Protein AF-A0A2H9LYZ3-F1 (afdb_monomer)

Nearest PDB structures (foldseek):
  5x80-assembly2_D  TM=3.658E-01  e=6.080E-01  Mycobacterium tuberculosis H37Rv

Structure (mmCIF, N/CA/C/O backbone):
data_AF-A0A2H9LYZ3-F1
#
_entry.id   AF-A0A2H9LYZ3-F1
#
loop_
_atom_site.group_PDB
_atom_site.id
_atom_site.type_symbol
_atom_site.label_atom_id
_atom_site.label_alt_id
_atom_site.label_comp_id
_atom_site.label_asym_id
_atom_site.label_entity_id
_atom_site.label_seq_id
_atom_site.pdbx_PDB_ins_code
_atom_site.Cartn_x
_atom_site.Cartn_y
_atom_site.Cartn_z
_atom_site.occupancy
_atom_site.B_iso_or_equiv
_atom_site.auth_seq_id
_atom_site.auth_comp_id
_atom_site.auth_asym_id
_atom_site.auth_atom_id
_atom_site.pdbx_PDB_model_num
ATOM 1 N N . MET A 1 1 ? -12.343 -4.804 11.713 1.00 85.94 1 MET A N 1
ATOM 2 C CA . MET A 1 1 ? -11.531 -4.524 10.507 1.00 85.94 1 MET A CA 1
ATOM 3 C C . MET A 1 1 ? -10.401 -5.543 10.423 1.00 85.94 1 MET A C 1
ATOM 5 O O . MET A 1 1 ? -9.922 -5.962 11.469 1.00 85.94 1 MET A O 1
ATOM 9 N N . LEU A 1 2 ? -10.017 -5.994 9.226 1.00 92.12 2 LEU A N 1
ATOM 10 C CA . LEU A 1 2 ? -8.943 -6.987 9.054 1.00 92.12 2 LEU A CA 1
ATOM 11 C C . LEU A 1 2 ? -7.556 -6.339 9.199 1.00 92.12 2 LEU A C 1
ATOM 13 O O . LEU A 1 2 ? -7.389 -5.173 8.847 1.00 92.12 2 LEU A O 1
ATOM 17 N N . ASN A 1 3 ? -6.537 -7.100 9.616 1.00 91.75 3 ASN A N 1
ATOM 18 C CA . ASN A 1 3 ? -5.174 -6.561 9.760 1.00 91.75 3 ASN A CA 1
ATOM 19 C C . ASN A 1 3 ? -4.623 -5.973 8.452 1.00 91.75 3 ASN A C 1
ATOM 21 O O . ASN A 1 3 ? -4.078 -4.877 8.473 1.00 91.75 3 ASN A O 1
ATOM 25 N N . ARG A 1 4 ? -4.856 -6.602 7.290 1.00 93.50 4 ARG A N 1
ATOM 26 C CA . ARG A 1 4 ? -4.434 -6.038 5.988 1.00 93.50 4 ARG A CA 1
ATOM 27 C C . ARG A 1 4 ? -5.070 -4.681 5.655 1.00 93.50 4 ARG A C 1
ATOM 29 O O . ARG A 1 4 ? -4.442 -3.862 4.989 1.00 93.50 4 ARG A O 1
ATOM 36 N N . GLN A 1 5 ? -6.295 -4.441 6.129 1.00 95.31 5 GLN A N 1
ATOM 37 C CA . GLN A 1 5 ? -6.999 -3.169 5.944 1.00 95.31 5 GLN A CA 1
ATOM 38 C C . GLN A 1 5 ? -6.392 -2.104 6.858 1.00 95.31 5 GLN A C 1
ATOM 40 O O . GLN A 1 5 ? -6.112 -1.005 6.401 1.00 95.31 5 GLN A O 1
ATOM 45 N N . ARG A 1 6 ? -6.077 -2.452 8.112 1.00 95.75 6 ARG A N 1
ATOM 46 C CA . ARG A 1 6 ? -5.349 -1.557 9.027 1.00 95.75 6 ARG A CA 1
ATOM 47 C C . ARG A 1 6 ? -3.954 -1.213 8.512 1.00 95.75 6 ARG A C 1
ATOM 49 O O . ARG A 1 6 ? -3.563 -0.057 8.580 1.00 95.75 6 ARG A O 1
ATOM 56 N N . ILE A 1 7 ? -3.241 -2.187 7.941 1.00 95.44 7 ILE A N 1
ATOM 57 C CA . ILE A 1 7 ? -1.943 -1.965 7.284 1.00 95.44 7 ILE A CA 1
ATOM 58 C C . ILE A 1 7 ? -2.091 -0.988 6.114 1.00 95.44 7 ILE A C 1
ATOM 60 O O . ILE A 1 7 ? -1.297 -0.064 6.005 1.00 95.44 7 ILE A O 1
ATOM 64 N N . LEU A 1 8 ? -3.118 -1.150 5.270 1.00 95.38 8 LEU A N 1
ATOM 65 C CA . LEU A 1 8 ? -3.411 -0.213 4.180 1.00 95.38 8 LEU A CA 1
ATOM 66 C C . LEU A 1 8 ? -3.676 1.207 4.700 1.00 95.38 8 LEU A C 1
ATOM 68 O O . LEU A 1 8 ? -3.090 2.154 4.185 1.00 95.38 8 LEU A O 1
ATOM 72 N N . LEU A 1 9 ? -4.531 1.353 5.716 1.00 95.94 9 LEU A N 1
ATOM 73 C CA . LEU A 1 9 ? -4.851 2.656 6.304 1.00 95.94 9 LEU A CA 1
ATOM 74 C C . LEU A 1 9 ? -3.615 3.316 6.922 1.00 95.94 9 LEU A C 1
ATOM 76 O O . LEU A 1 9 ? -3.356 4.484 6.653 1.00 95.94 9 LEU A O 1
ATOM 80 N N . TYR A 1 10 ? -2.828 2.562 7.693 1.00 95.62 10 TYR A N 1
ATOM 81 C CA . TYR A 1 10 ? -1.596 3.059 8.302 1.00 95.62 10 TYR A CA 1
ATOM 82 C C . TYR A 1 10 ? -0.555 3.441 7.244 1.00 95.62 10 TYR A C 1
ATOM 84 O O . TYR A 1 10 ? 0.066 4.493 7.330 1.00 95.62 10 TYR A O 1
ATOM 92 N N . LEU A 1 11 ? -0.413 2.642 6.187 1.00 94.38 11 LEU A N 1
ATOM 93 C CA . LEU A 1 11 ? 0.474 2.965 5.076 1.00 94.38 11 LEU A CA 1
ATOM 94 C C . LEU A 1 11 ? 0.060 4.268 4.373 1.00 94.38 11 LEU A C 1
ATOM 96 O O . LEU A 1 11 ? 0.909 5.113 4.106 1.00 94.38 11 LEU A O 1
ATOM 100 N N . ILE A 1 12 ? -1.234 4.457 4.095 1.00 93.44 12 ILE A N 1
ATOM 101 C CA . ILE A 1 12 ? -1.747 5.716 3.529 1.00 93.44 12 ILE A CA 1
ATOM 102 C C . ILE A 1 12 ? -1.497 6.875 4.501 1.00 93.44 12 ILE A C 1
ATOM 104 O O . ILE A 1 12 ? -1.091 7.948 4.061 1.00 93.44 12 ILE A O 1
ATOM 108 N N . GLN A 1 13 ? -1.658 6.650 5.809 1.00 93.06 13 GLN A N 1
ATOM 109 C CA . GLN A 1 13 ? -1.378 7.648 6.840 1.00 93.06 13 GLN A CA 1
ATOM 110 C C . GLN A 1 13 ? 0.062 8.162 6.787 1.00 93.06 13 GLN A C 1
ATOM 112 O O . GLN A 1 13 ? 0.294 9.361 6.877 1.00 93.06 13 GLN A O 1
ATOM 117 N N . GLU A 1 14 ? 1.032 7.265 6.646 1.00 90.69 14 GLU A N 1
ATOM 118 C CA . GLU A 1 14 ? 2.449 7.632 6.611 1.00 90.69 14 GLU A CA 1
ATOM 119 C C . GLU A 1 14 ? 2.838 8.280 5.274 1.00 90.69 14 GLU A C 1
ATOM 121 O O . GLU A 1 14 ? 3.683 9.177 5.217 1.00 90.69 14 GLU A O 1
ATOM 126 N N . LEU A 1 15 ? 2.207 7.846 4.180 1.00 87.31 15 LEU A N 1
ATOM 127 C CA . LEU A 1 15 ? 2.522 8.319 2.836 1.00 87.31 15 LEU A CA 1
ATOM 128 C C . LEU A 1 15 ? 1.832 9.635 2.469 1.00 87.31 15 LEU A C 1
ATOM 130 O O . LEU A 1 15 ? 2.414 10.405 1.715 1.00 87.31 15 LEU A O 1
ATOM 134 N N . GLN A 1 16 ? 0.646 9.951 2.999 1.00 80.56 16 GLN A N 1
ATOM 135 C CA . GLN A 1 16 ? -0.059 11.205 2.671 1.00 80.56 16 GLN A CA 1
ATOM 136 C C . GLN A 1 16 ? 0.734 12.462 3.078 1.00 80.56 16 GLN A C 1
ATOM 138 O O . GLN A 1 16 ? 0.586 13.515 2.462 1.00 80.56 16 GLN A O 1
ATOM 143 N N . HIS A 1 17 ? 1.612 12.353 4.083 1.00 74.31 17 HIS A N 1
ATOM 144 C CA . HIS A 1 17 ? 2.470 13.450 4.545 1.00 74.31 17 HIS A CA 1
ATOM 145 C C . HIS A 1 17 ? 3.771 13.591 3.739 1.00 74.31 17 HIS A C 1
ATOM 147 O O . HIS A 1 17 ? 4.462 14.603 3.855 1.00 74.31 17 HIS A O 1
ATOM 153 N N . LYS A 1 18 ? 4.117 12.598 2.909 1.00 69.44 18 LYS A N 1
ATOM 154 C CA . LYS A 1 18 ? 5.322 12.589 2.073 1.00 69.44 18 LYS A CA 1
ATOM 155 C C . LYS A 1 18 ? 4.890 12.742 0.611 1.00 69.44 18 LYS A C 1
ATOM 157 O O . LYS A 1 18 ? 4.140 11.934 0.086 1.00 69.44 18 LYS A O 1
ATOM 162 N N . ALA A 1 19 ? 5.297 13.831 -0.036 1.00 53.00 19 ALA A N 1
ATOM 163 C CA . ALA A 1 19 ? 4.721 14.321 -1.294 1.00 53.00 19 ALA A CA 1
ATOM 164 C C . ALA A 1 19 ? 4.412 13.253 -2.385 1.00 53.00 19 ALA A C 1
ATOM 166 O O . ALA A 1 19 ? 5.235 12.394 -2.695 1.00 53.00 19 ALA A O 1
ATOM 167 N N . LYS A 1 20 ? 3.231 13.399 -3.018 1.00 64.69 20 LYS A N 1
ATOM 168 C CA . LYS A 1 20 ? 2.734 12.741 -4.255 1.00 64.69 20 LYS A CA 1
ATOM 169 C C . LYS A 1 20 ? 2.862 11.208 -4.334 1.00 64.69 20 LYS A C 1
ATOM 171 O O . LYS A 1 20 ? 3.137 10.662 -5.405 1.00 64.69 20 LYS A O 1
ATOM 176 N N . PHE A 1 21 ? 2.583 10.483 -3.253 1.00 69.75 21 PHE A N 1
ATOM 177 C CA . PHE A 1 21 ? 2.358 9.040 -3.374 1.00 69.75 21 PHE A CA 1
ATOM 178 C C . PHE A 1 21 ? 1.029 8.758 -4.089 1.00 69.75 21 P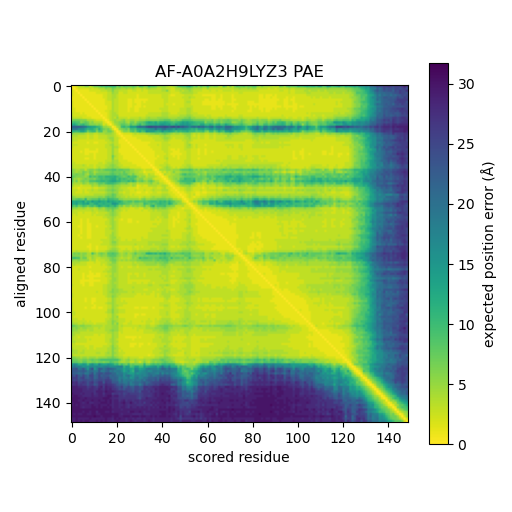HE A C 1
ATOM 180 O O . PHE A 1 21 ? -0.048 9.124 -3.631 1.00 69.75 21 PHE A O 1
ATOM 187 N N . THR A 1 22 ? 1.119 8.125 -5.258 1.00 83.94 22 THR A N 1
ATOM 188 C CA . THR A 1 22 ? -0.035 7.686 -6.052 1.00 83.94 22 THR A CA 1
ATOM 189 C C . THR A 1 22 ? -0.544 6.329 -5.561 1.00 83.94 22 THR A C 1
ATOM 191 O O . THR A 1 22 ? 0.174 5.600 -4.872 1.00 83.94 22 THR A O 1
ATOM 194 N N . LYS A 1 23 ? -1.746 5.915 -5.996 1.00 88.06 23 LYS A N 1
ATOM 195 C CA . LYS A 1 23 ? -2.267 4.554 -5.738 1.00 88.06 23 LYS A CA 1
ATOM 196 C C . LYS A 1 23 ? -1.265 3.468 -6.123 1.00 88.06 23 LYS A C 1
ATOM 198 O O . LYS A 1 23 ? -1.112 2.483 -5.409 1.00 88.06 23 LYS A O 1
ATOM 203 N N . THR A 1 24 ? -0.561 3.679 -7.233 1.00 86.50 24 THR A N 1
ATOM 204 C CA . THR A 1 24 ? 0.488 2.783 -7.717 1.00 86.50 24 THR A CA 1
ATOM 205 C C . THR A 1 24 ? 1.623 2.665 -6.710 1.00 86.50 24 THR A C 1
ATOM 207 O O . THR A 1 24 ? 2.085 1.565 -6.447 1.00 86.50 24 THR A O 1
ATOM 210 N N . ALA A 1 25 ? 2.064 3.764 -6.102 1.00 89.19 25 ALA A N 1
ATOM 211 C CA . ALA A 1 25 ? 3.135 3.715 -5.116 1.00 89.19 25 ALA A CA 1
ATOM 212 C C . ALA A 1 25 ? 2.711 2.960 -3.841 1.00 89.19 25 ALA A C 1
ATOM 214 O O . ALA A 1 25 ? 3.491 2.168 -3.317 1.00 89.19 25 ALA A O 1
ATOM 215 N N . VAL A 1 26 ? 1.457 3.121 -3.397 1.00 92.06 26 VAL A N 1
ATOM 216 C CA . VAL A 1 26 ? 0.891 2.347 -2.274 1.00 92.06 26 VAL A CA 1
ATOM 217 C C . VAL A 1 26 ? 0.865 0.848 -2.598 1.00 92.06 26 VAL A C 1
ATOM 219 O O . VAL A 1 26 ? 1.359 0.040 -1.815 1.00 9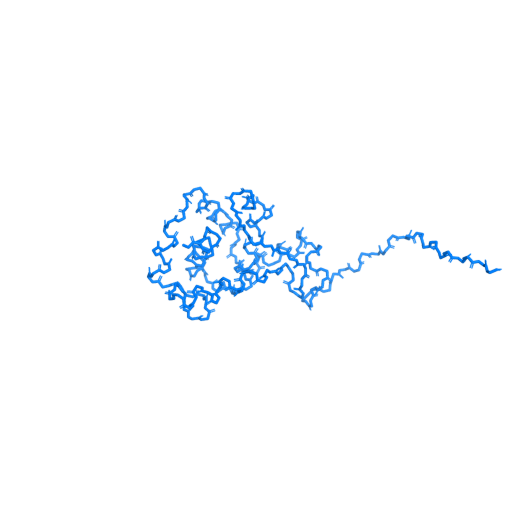2.06 26 VAL A O 1
ATOM 222 N N . ASP A 1 27 ? 0.357 0.475 -3.775 1.00 91.81 27 ASP A N 1
ATOM 223 C CA . ASP A 1 27 ? 0.327 -0.910 -4.270 1.00 91.81 27 ASP A CA 1
ATOM 224 C C . ASP A 1 27 ? 1.730 -1.544 -4.299 1.00 91.81 27 ASP A C 1
ATOM 226 O O . ASP A 1 27 ? 1.937 -2.664 -3.828 1.00 91.81 27 ASP A O 1
ATOM 230 N N . LYS A 1 28 ? 2.729 -0.795 -4.776 1.00 91.62 28 LYS A N 1
ATOM 231 C CA . LYS A 1 28 ? 4.126 -1.246 -4.852 1.00 91.62 28 LYS A CA 1
ATOM 232 C C . LYS A 1 28 ? 4.782 -1.359 -3.477 1.00 91.62 28 LYS A C 1
ATOM 234 O O . LYS A 1 28 ? 5.543 -2.297 -3.253 1.00 91.62 28 LYS A O 1
ATOM 239 N N . MET A 1 29 ? 4.459 -0.467 -2.543 1.00 93.88 29 MET A N 1
ATOM 240 C CA . MET A 1 29 ? 4.944 -0.581 -1.169 1.00 93.88 29 MET A CA 1
ATOM 241 C C . MET A 1 29 ? 4.357 -1.816 -0.477 1.00 93.88 29 MET A C 1
ATOM 243 O O . MET A 1 29 ? 5.095 -2.581 0.135 1.00 93.88 29 MET A O 1
ATOM 247 N N . LEU A 1 30 ? 3.055 -2.079 -0.642 1.00 94.81 30 LEU A N 1
ATOM 248 C CA . LEU A 1 30 ? 2.429 -3.306 -0.134 1.00 94.81 30 LEU A CA 1
ATOM 249 C C . LEU A 1 30 ? 3.089 -4.561 -0.722 1.00 94.81 30 LEU A C 1
ATOM 251 O O . LEU A 1 30 ? 3.320 -5.528 0.000 1.00 94.81 30 LEU A O 1
ATOM 255 N N . PHE A 1 31 ? 3.447 -4.549 -2.006 1.00 94.75 31 PHE A N 1
ATOM 256 C CA . PHE A 1 31 ? 4.197 -5.650 -2.609 1.00 94.75 31 PHE A CA 1
ATOM 257 C C . PHE A 1 31 ? 5.562 -5.873 -1.937 1.00 94.75 31 PHE A C 1
ATOM 259 O O . PHE A 1 31 ? 5.916 -7.017 -1.652 1.00 94.75 31 PHE A O 1
ATOM 266 N N . LEU A 1 32 ? 6.310 -4.809 -1.630 1.00 94.56 32 LEU A N 1
ATOM 267 C CA . LEU A 1 32 ? 7.589 -4.939 -0.924 1.00 94.56 32 LEU A CA 1
ATOM 268 C C . LEU A 1 32 ? 7.421 -5.445 0.507 1.00 94.56 32 LEU A C 1
ATOM 270 O O . LEU A 1 32 ? 8.181 -6.314 0.924 1.00 94.56 32 LEU A O 1
ATOM 274 N N . LEU A 1 33 ? 6.408 -4.974 1.240 1.00 94.38 33 LEU A N 1
ATOM 275 C CA . LEU A 1 33 ? 6.111 -5.485 2.583 1.00 94.38 33 LEU A CA 1
ATOM 276 C C . LEU A 1 33 ? 5.872 -7.001 2.565 1.00 94.38 33 LEU A C 1
ATOM 278 O O . LEU A 1 33 ? 6.358 -7.723 3.436 1.00 94.38 33 LEU A O 1
ATOM 282 N N . LEU A 1 34 ? 5.181 -7.503 1.534 1.00 94.19 34 LEU A N 1
ATOM 283 C CA . LEU A 1 34 ? 5.005 -8.939 1.335 1.00 94.19 34 LEU A CA 1
ATOM 284 C C . LEU A 1 34 ? 6.335 -9.656 1.061 1.00 94.19 34 LEU A C 1
ATOM 286 O O . LEU A 1 34 ? 6.566 -10.721 1.625 1.00 94.19 34 LEU A O 1
ATOM 290 N N . LYS A 1 35 ? 7.165 -9.122 0.158 1.00 93.31 35 LYS A N 1
ATOM 291 C CA . LYS A 1 35 ? 8.360 -9.815 -0.351 1.00 93.31 35 LYS A CA 1
ATOM 292 C C . LYS A 1 35 ? 9.580 -9.728 0.560 1.00 93.31 35 LYS A C 1
ATOM 294 O O . LYS A 1 35 ? 10.382 -10.653 0.552 1.00 93.31 35 LYS A O 1
ATOM 299 N N . GLU A 1 36 ? 9.730 -8.637 1.302 1.00 93.69 36 GLU A N 1
ATOM 300 C CA . GLU A 1 36 ? 10.979 -8.304 2.000 1.00 93.69 36 GLU A CA 1
ATOM 301 C C . GLU A 1 36 ? 10.819 -8.169 3.518 1.00 93.69 36 GLU A C 1
ATOM 303 O O . GLU A 1 36 ? 11.818 -8.176 4.227 1.00 93.69 36 GLU A O 1
ATOM 308 N N . TYR A 1 37 ? 9.584 -8.081 4.028 1.00 90.50 37 TYR A N 1
ATOM 309 C CA . TYR A 1 37 ? 9.304 -7.861 5.457 1.00 90.50 37 TYR A CA 1
ATOM 310 C C . TYR A 1 37 ? 8.423 -8.963 6.080 1.00 90.50 37 TYR A C 1
ATOM 312 O O . TYR A 1 37 ? 7.858 -8.780 7.159 1.00 90.50 37 TYR A O 1
ATOM 320 N N . SER A 1 38 ? 8.277 -10.106 5.399 1.00 85.62 38 SER A N 1
ATOM 321 C CA . SER A 1 38 ? 7.522 -11.290 5.853 1.00 85.62 38 SER A CA 1
ATOM 322 C C . SER A 1 38 ? 6.064 -11.022 6.259 1.00 85.62 38 SER A C 1
ATOM 324 O O . SER A 1 38 ? 5.478 -11.761 7.049 1.00 85.62 38 SER A O 1
ATOM 326 N N . PHE A 1 39 ? 5.414 -9.999 5.689 1.00 85.88 39 PHE A N 1
ATOM 327 C CA . PHE A 1 39 ? 4.021 -9.668 6.033 1.00 85.88 39 PHE A CA 1
ATOM 328 C C . PHE A 1 39 ? 3.028 -10.795 5.713 1.00 85.88 39 PHE A C 1
ATOM 330 O O . PHE A 1 39 ? 1.968 -10.863 6.334 1.00 85.88 39 PHE A O 1
ATOM 337 N N . GLY A 1 40 ? 3.362 -11.688 4.774 1.00 79.38 40 GLY A N 1
ATOM 338 C CA . GLY A 1 40 ? 2.548 -12.864 4.451 1.00 79.38 40 GLY A CA 1
ATOM 339 C C . GLY A 1 40 ? 2.497 -13.916 5.565 1.00 79.38 40 GLY A C 1
ATOM 340 O O . GLY A 1 40 ? 1.517 -14.649 5.653 1.00 79.38 40 GLY A O 1
ATOM 341 N N . GLU A 1 41 ? 3.514 -13.965 6.427 1.00 79.88 41 GLU A N 1
ATOM 342 C CA . GLU A 1 41 ? 3.560 -14.857 7.594 1.00 79.88 41 GLU A CA 1
ATOM 343 C C . GLU A 1 41 ? 2.880 -14.210 8.807 1.00 79.88 41 GLU A C 1
ATOM 345 O O . GLU A 1 41 ? 2.218 -14.887 9.590 1.00 79.88 41 GLU A O 1
ATOM 350 N N . LYS A 1 42 ? 2.984 -12.879 8.926 1.00 73.56 42 LYS A N 1
ATOM 351 C CA . LYS A 1 42 ? 2.441 -12.105 10.054 1.00 73.56 42 LYS A CA 1
ATOM 352 C C . LYS A 1 42 ? 0.937 -11.826 9.944 1.00 73.56 42 LYS A C 1
ATOM 354 O O . LYS A 1 42 ? 0.270 -11.607 10.952 1.00 73.56 42 LYS A O 1
ATOM 359 N N . ALA A 1 43 ? 0.370 -11.815 8.735 1.00 74.06 43 ALA A N 1
ATOM 360 C CA . ALA A 1 43 ? -1.060 -11.598 8.525 1.00 74.06 43 ALA A CA 1
ATOM 361 C C . ALA A 1 43 ? -1.564 -12.217 7.212 1.00 74.06 43 ALA A C 1
ATOM 363 O O . ALA A 1 43 ? -0.825 -12.359 6.242 1.00 74.06 43 ALA A O 1
ATOM 364 N N . LYS A 1 44 ? -2.880 -12.479 7.124 1.00 83.25 44 LYS A N 1
ATOM 365 C CA . LYS A 1 44 ? -3.554 -12.736 5.835 1.00 83.25 44 LYS A CA 1
ATOM 366 C C . LYS A 1 44 ? -3.485 -11.479 4.964 1.00 83.25 44 LYS A C 1
ATOM 368 O O . LYS A 1 44 ? -4.349 -10.601 5.064 1.00 83.25 44 LYS A O 1
ATOM 373 N N . PHE A 1 45 ? -2.434 -11.396 4.157 1.00 90.06 45 PHE A N 1
ATOM 374 C CA . PHE A 1 45 ? -2.044 -10.205 3.413 1.00 90.06 45 PHE A CA 1
ATOM 375 C C . PHE A 1 45 ? -2.546 -10.216 1.959 1.00 90.06 45 PHE A C 1
ATOM 377 O O . PHE A 1 45 ? -3.404 -11.017 1.587 1.00 90.06 45 PHE A O 1
ATOM 384 N N . TYR A 1 46 ? -2.065 -9.277 1.146 1.00 92.69 46 TYR A N 1
ATOM 385 C CA . TYR A 1 46 ? -2.413 -9.171 -0.270 1.00 92.69 46 TYR A CA 1
ATOM 386 C C . TYR A 1 46 ? -1.676 -10.214 -1.117 1.00 92.69 46 TYR A C 1
ATOM 388 O O . TYR A 1 46 ? -0.524 -10.543 -0.848 1.00 92.69 46 TYR A O 1
ATOM 396 N N . SER A 1 47 ? -2.325 -10.687 -2.180 1.00 91.00 47 SER A N 1
ATOM 397 C CA . SER A 1 47 ? -1.703 -11.539 -3.198 1.00 91.00 47 SER A CA 1
ATOM 398 C C . SER A 1 47 ? -1.406 -10.713 -4.442 1.00 91.00 47 SER A C 1
ATOM 400 O O . SER A 1 47 ? -2.277 -9.985 -4.918 1.00 91.00 47 SER A O 1
ATOM 402 N N . PHE A 1 48 ? -0.191 -10.846 -4.973 1.00 92.38 48 PHE A N 1
ATOM 403 C CA . PHE A 1 48 ? 0.264 -10.090 -6.136 1.00 92.38 48 PHE A CA 1
ATOM 404 C C . PHE A 1 48 ? 0.586 -11.004 -7.309 1.00 92.38 48 PHE A C 1
ATOM 406 O O . PHE A 1 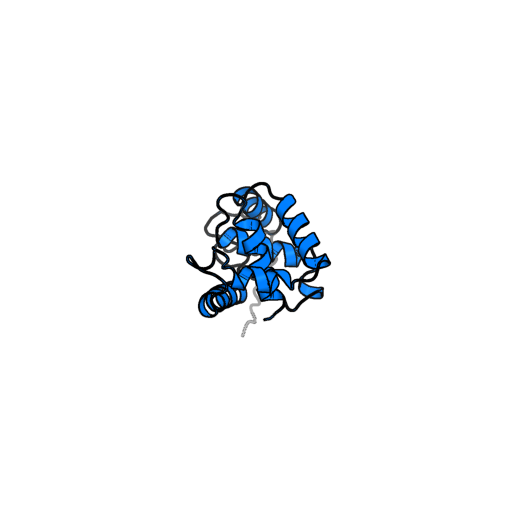48 ? 1.193 -12.061 -7.132 1.00 92.38 48 PHE A O 1
ATOM 413 N N . TYR A 1 49 ? 0.237 -10.551 -8.509 1.00 88.50 49 TYR A N 1
ATOM 414 C CA . TYR A 1 49 ? 0.561 -11.218 -9.766 1.00 88.50 49 TYR A CA 1
ATOM 415 C C . TYR A 1 49 ? 1.033 -10.214 -10.833 1.00 88.50 49 TYR A C 1
ATOM 417 O O . TYR A 1 49 ? 0.705 -9.031 -10.736 1.00 88.50 49 TYR A O 1
ATOM 425 N N . PRO A 1 50 ? 1.816 -10.648 -11.839 1.00 85.44 50 PRO A N 1
ATOM 426 C CA . PRO A 1 50 ? 2.285 -9.770 -12.913 1.00 85.44 50 PRO A CA 1
AT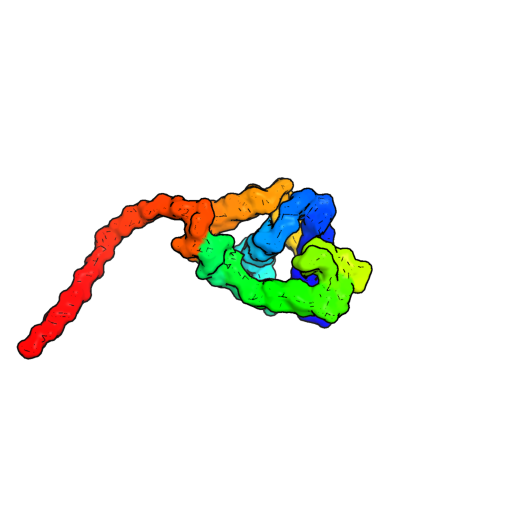OM 427 C C . PRO A 1 50 ? 1.121 -9.276 -13.787 1.00 85.44 50 PRO A C 1
ATOM 429 O O . PRO A 1 50 ? 0.414 -10.090 -14.391 1.00 85.44 50 PRO A O 1
ATOM 432 N N . TYR A 1 51 ? 0.923 -7.958 -13.903 1.00 78.12 51 TYR A N 1
ATOM 433 C CA . TYR A 1 51 ? -0.131 -7.390 -14.753 1.00 78.12 51 TYR A CA 1
ATOM 434 C C . TYR A 1 51 ? 0.117 -5.924 -15.135 1.00 78.12 51 TYR A C 1
ATOM 436 O O . TYR A 1 51 ? 0.072 -5.071 -14.255 1.00 78.12 51 TYR A O 1
ATOM 444 N N . LYS A 1 52 ? 0.288 -5.637 -16.441 1.00 68.50 52 LYS A N 1
ATOM 445 C CA . LYS A 1 52 ? 0.380 -4.317 -17.127 1.00 68.50 52 LYS A CA 1
ATOM 446 C C . LYS A 1 52 ? 1.390 -3.283 -16.614 1.00 68.50 52 LYS A C 1
ATOM 448 O O . LYS A 1 52 ? 2.055 -2.636 -17.407 1.00 68.50 52 LYS A O 1
ATOM 453 N N . PHE A 1 53 ? 1.500 -3.099 -15.308 1.00 67.62 53 PHE A N 1
ATOM 454 C CA . PHE A 1 53 ? 2.295 -2.088 -14.616 1.00 67.62 53 PHE A CA 1
ATOM 455 C C . PHE A 1 53 ? 2.996 -2.709 -13.396 1.00 67.62 53 PHE A C 1
ATOM 457 O O . PHE A 1 53 ? 3.038 -2.138 -12.302 1.00 67.62 53 PHE A O 1
ATOM 464 N N . GLY A 1 54 ? 3.503 -3.932 -13.559 1.00 82.06 54 GLY A N 1
ATOM 465 C CA . GLY A 1 54 ? 4.216 -4.643 -12.505 1.00 82.06 54 GLY A CA 1
ATOM 466 C C . GLY A 1 54 ? 3.319 -5.547 -11.642 1.00 82.06 54 GLY A C 1
ATOM 467 O O . GLY A 1 54 ? 2.313 -6.071 -12.129 1.00 82.06 54 GLY A O 1
ATOM 468 N N . PRO A 1 55 ? 3.669 -5.749 -10.358 1.00 86.81 55 PRO A N 1
ATOM 469 C CA . PRO A 1 55 ? 2.867 -6.556 -9.445 1.00 86.81 55 PRO A CA 1
ATOM 470 C C . PRO A 1 55 ? 1.532 -5.863 -9.164 1.00 86.81 55 PRO A C 1
ATOM 472 O O . PRO A 1 55 ? 1.528 -4.689 -8.814 1.00 86.81 55 PRO A O 1
ATOM 475 N N . PHE A 1 56 ? 0.423 -6.583 -9.307 1.00 88.44 56 PHE A N 1
ATOM 476 C CA . PHE A 1 56 ? -0.937 -6.084 -9.108 1.00 88.44 56 PHE A CA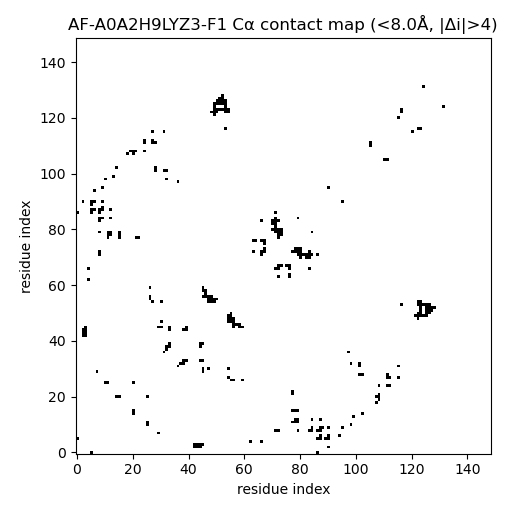 1
ATOM 477 C C . PHE A 1 56 ? -1.690 -6.954 -8.101 1.00 88.44 56 PHE A C 1
ATOM 479 O O . PHE A 1 56 ? -1.586 -8.182 -8.141 1.00 88.44 56 PHE A O 1
ATOM 486 N N . SER A 1 57 ? -2.488 -6.321 -7.238 1.00 92.56 57 SER A N 1
ATOM 487 C CA . SER A 1 57 ? -3.370 -6.996 -6.283 1.00 92.56 57 SER A CA 1
ATOM 488 C C . SER A 1 57 ? -4.816 -6.526 -6.433 1.00 92.56 57 SER A C 1
ATOM 490 O O . SER A 1 57 ? -5.157 -5.385 -6.129 1.00 92.56 57 SER A O 1
ATOM 492 N N . GLN A 1 58 ? -5.716 -7.428 -6.828 1.00 92.38 58 GLN A N 1
ATOM 493 C CA . GLN A 1 58 ? -7.153 -7.127 -6.881 1.00 92.38 58 GLN A CA 1
ATOM 494 C C . GLN A 1 58 ? -7.739 -6.864 -5.486 1.00 92.38 58 GLN A C 1
ATOM 496 O O . GLN A 1 58 ? -8.614 -6.009 -5.328 1.00 92.38 58 GLN A O 1
ATOM 501 N N . LEU A 1 59 ? -7.243 -7.582 -4.471 1.00 93.88 59 LEU A N 1
ATOM 502 C CA . LEU A 1 59 ? -7.683 -7.423 -3.085 1.00 93.88 59 LEU A CA 1
ATOM 503 C C . LEU A 1 59 ? -7.353 -6.031 -2.540 1.00 93.88 59 LEU A C 1
ATOM 505 O O . LEU A 1 59 ? -8.161 -5.476 -1.804 1.00 93.88 59 LEU A O 1
ATOM 509 N N . PHE A 1 60 ? -6.225 -5.444 -2.946 1.00 93.94 60 PHE A N 1
ATOM 510 C CA . PHE A 1 60 ? -5.873 -4.069 -2.592 1.00 93.94 60 PHE A CA 1
ATOM 511 C C . PHE A 1 60 ? -6.925 -3.071 -3.093 1.00 93.94 60 PHE A C 1
ATOM 513 O O . PHE A 1 60 ? -7.447 -2.283 -2.309 1.00 93.94 60 PHE A O 1
ATOM 520 N N . TYR A 1 61 ? -7.315 -3.144 -4.369 1.00 92.69 61 TYR A N 1
ATOM 521 C CA . TYR A 1 61 ? -8.344 -2.249 -4.916 1.00 92.69 61 TYR A CA 1
ATOM 522 C C . TYR A 1 61 ? -9.733 -2.492 -4.320 1.00 92.69 61 TYR A C 1
ATOM 524 O O . TYR A 1 61 ? -10.520 -1.553 -4.192 1.00 92.69 61 TYR A O 1
ATOM 532 N N . TYR A 1 62 ? -10.052 -3.741 -3.972 1.00 94.56 62 TYR A N 1
ATOM 533 C CA . TYR A 1 62 ? -11.275 -4.050 -3.238 1.00 94.56 62 TYR A CA 1
ATOM 534 C C . TYR A 1 62 ? -11.270 -3.391 -1.855 1.00 94.56 62 TYR A C 1
ATOM 536 O O . TYR A 1 62 ? -12.235 -2.714 -1.504 1.00 94.56 62 TYR A O 1
ATOM 544 N N . ASP A 1 63 ? -10.183 -3.549 -1.096 1.00 95.50 63 ASP A N 1
ATOM 545 C CA . ASP A 1 63 ? -10.073 -2.981 0.245 1.00 95.50 63 ASP A CA 1
ATOM 546 C C . ASP A 1 63 ? -10.033 -1.448 0.209 1.00 95.50 63 ASP A C 1
ATOM 548 O O . ASP A 1 63 ? -10.692 -0.837 1.041 1.00 95.50 63 ASP A O 1
ATOM 552 N N . LEU A 1 64 ? -9.394 -0.818 -0.786 1.00 94.50 64 LEU A N 1
ATOM 553 C CA . LEU A 1 64 ? -9.480 0.634 -1.002 1.00 94.50 64 LEU A CA 1
ATOM 554 C C . LEU A 1 64 ? -10.937 1.111 -1.087 1.00 94.50 64 LEU A C 1
ATOM 556 O O . LEU A 1 64 ? -11.363 1.926 -0.271 1.00 94.50 64 LEU A O 1
ATOM 560 N N . ARG A 1 65 ? -11.727 0.545 -2.012 1.00 94.69 65 ARG A N 1
ATOM 561 C CA . ARG A 1 65 ? -13.151 0.900 -2.161 1.00 94.69 65 ARG A CA 1
ATOM 562 C C . ARG A 1 65 ? -13.947 0.591 -0.901 1.00 94.69 65 ARG A C 1
ATOM 564 O O . ARG A 1 65 ? -14.858 1.331 -0.533 1.00 94.69 65 ARG A O 1
ATOM 571 N N . LYS A 1 66 ? -13.621 -0.515 -0.227 1.00 95.88 66 LYS A N 1
ATOM 572 C CA . LYS A 1 66 ? -14.291 -0.879 1.018 1.00 95.88 66 LYS A CA 1
ATOM 573 C C . LYS A 1 66 ? -14.012 0.154 2.106 1.00 95.88 66 LYS A C 1
ATOM 575 O O . LYS A 1 66 ? -14.960 0.543 2.780 1.00 95.88 66 LYS A O 1
ATOM 580 N N . MET A 1 67 ? -12.766 0.604 2.258 1.00 96.50 67 MET A N 1
ATOM 581 C CA . MET A 1 67 ? -12.367 1.619 3.237 1.00 96.50 67 MET A CA 1
ATOM 582 C C . MET A 1 67 ? -13.005 2.981 2.949 1.00 96.50 67 MET A C 1
ATOM 584 O O . MET A 1 67 ? -13.419 3.651 3.892 1.00 96.50 67 MET A O 1
ATOM 588 N N . GLU A 1 68 ? -13.185 3.345 1.678 1.00 95.50 68 GLU A N 1
ATOM 589 C CA . GLU A 1 68 ? -13.987 4.516 1.295 1.00 95.50 68 GLU A CA 1
ATOM 590 C C . GLU A 1 68 ? -15.458 4.354 1.703 1.00 95.50 68 GLU A C 1
ATOM 592 O O . GLU A 1 68 ? -16.022 5.220 2.365 1.00 95.50 68 GLU A O 1
ATOM 597 N N . SER A 1 69 ? -16.074 3.205 1.398 1.00 95.25 69 SER A N 1
ATOM 598 C CA . SER A 1 69 ? -17.497 2.967 1.701 1.00 95.25 69 SER A CA 1
ATOM 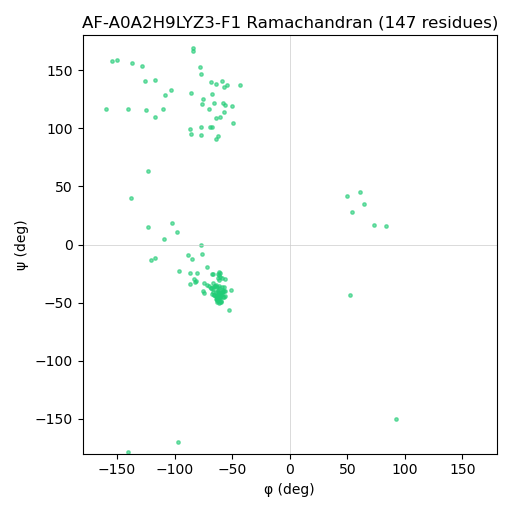599 C C . SER A 1 69 ? -17.839 2.991 3.196 1.00 95.25 69 SER A C 1
ATOM 601 O O . SER A 1 69 ? -18.984 3.243 3.557 1.00 95.25 69 SER A O 1
ATOM 603 N N . VAL A 1 70 ? -16.865 2.704 4.067 1.00 96.12 70 VAL A N 1
ATOM 604 C CA . VAL A 1 70 ? -17.033 2.734 5.531 1.00 96.12 70 VAL A CA 1
ATOM 605 C C . VAL A 1 70 ? -16.523 4.037 6.155 1.00 96.12 70 VAL A C 1
ATOM 607 O O . VAL A 1 70 ? -16.380 4.105 7.374 1.00 96.12 70 VAL A O 1
ATOM 610 N N . GLY A 1 71 ? -16.210 5.048 5.337 1.00 96.00 71 GLY A N 1
ATOM 611 C CA . GLY A 1 71 ? -15.797 6.377 5.790 1.00 96.00 71 GLY A CA 1
ATOM 612 C C . GLY A 1 71 ? -14.386 6.450 6.376 1.00 96.00 71 GLY A C 1
ATOM 613 O O . GLY A 1 71 ? -14.068 7.413 7.067 1.00 96.00 71 GLY A O 1
ATOM 614 N N . CYS A 1 72 ? -13.533 5.449 6.143 1.00 96.56 72 CYS A N 1
ATOM 615 C CA . CYS A 1 72 ? -12.140 5.447 6.612 1.00 96.56 72 CYS A CA 1
ATOM 616 C C . CYS A 1 72 ? -11.180 6.137 5.632 1.00 96.56 72 CYS A C 1
ATOM 618 O O . CYS A 1 72 ? -10.120 6.608 6.042 1.00 96.56 72 CYS A O 1
ATOM 620 N N . LEU A 1 73 ? -11.546 6.195 4.352 1.00 95.25 73 LEU A N 1
ATOM 621 C CA . LEU A 1 73 ? -10.813 6.915 3.315 1.00 95.25 73 LEU A CA 1
ATOM 622 C C . LEU A 1 73 ? -11.749 7.847 2.549 1.00 95.25 73 LEU A C 1
ATOM 624 O O . LEU A 1 73 ? -12.939 7.576 2.413 1.00 95.25 73 LEU A O 1
ATOM 628 N N . GLU A 1 74 ? -11.179 8.906 1.994 1.00 92.44 74 GLU A N 1
ATOM 629 C CA . GLU A 1 74 ? -11.845 9.836 1.089 1.00 92.44 74 GLU A CA 1
ATOM 630 C C . GLU A 1 74 ? -10.897 10.258 -0.043 1.00 92.44 74 GLU A C 1
ATOM 632 O O . GLU A 1 74 ? -9.762 9.777 -0.151 1.00 92.44 74 GLU A O 1
ATOM 637 N N . GLY A 1 75 ? -11.368 11.141 -0.928 1.00 83.88 75 GLY A N 1
ATOM 638 C CA . GLY A 1 75 ? -10.533 11.687 -1.998 1.00 83.88 75 GLY A CA 1
ATOM 639 C C . GLY A 1 75 ? -10.017 10.608 -2.950 1.00 83.88 75 GLY A C 1
ATOM 640 O O . GLY A 1 75 ? -8.835 10.595 -3.289 1.00 83.88 75 GLY A O 1
ATOM 641 N N . ASN A 1 76 ? -10.894 9.684 -3.362 1.00 82.81 76 ASN A N 1
ATOM 642 C CA . ASN A 1 76 ? -10.549 8.542 -4.212 1.00 82.81 76 ASN A CA 1
ATOM 643 C C . ASN A 1 76 ? -9.568 7.563 -3.525 1.00 82.81 76 ASN A C 1
ATOM 645 O O . ASN A 1 76 ? -8.698 6.984 -4.178 1.00 82.81 76 ASN A O 1
ATOM 649 N N . GLY A 1 77 ? -9.681 7.389 -2.208 1.00 82.44 77 GLY A N 1
ATOM 650 C CA . GLY A 1 77 ? -8.990 6.350 -1.448 1.00 82.44 77 GLY A CA 1
ATOM 651 C C . GLY A 1 77 ? -7.564 6.710 -1.048 1.00 82.44 77 GLY A C 1
ATOM 652 O O . GLY A 1 77 ? -6.793 5.813 -0.726 1.00 82.44 77 GLY A O 1
ATOM 653 N N . MET A 1 78 ? -7.192 7.987 -1.127 1.00 86.69 78 MET A N 1
ATOM 654 C CA . MET A 1 78 ? -5.826 8.456 -0.862 1.00 86.69 78 MET A CA 1
ATOM 655 C C . MET A 1 78 ? -5.738 9.407 0.333 1.00 86.69 78 MET A C 1
ATOM 657 O O . MET A 1 78 ? -4.636 9.658 0.808 1.00 86.69 78 MET A O 1
ATOM 661 N N . ASN A 1 79 ? -6.870 9.894 0.839 1.00 89.62 79 ASN A N 1
ATOM 662 C CA . ASN A 1 79 ? -6.911 10.755 2.014 1.00 89.62 79 ASN A CA 1
ATOM 663 C C . ASN A 1 79 ? -7.491 9.970 3.187 1.00 89.62 79 ASN A C 1
ATOM 665 O O . ASN A 1 79 ? -8.551 9.350 3.062 1.00 89.62 79 ASN A O 1
ATOM 669 N N . LEU A 1 80 ? -6.791 9.979 4.319 1.00 94.00 80 LEU A N 1
ATOM 670 C CA . LEU A 1 80 ? -7.233 9.287 5.522 1.00 94.00 80 LEU A CA 1
ATOM 671 C C . LEU A 1 80 ? -8.171 10.174 6.345 1.00 94.00 80 LEU A C 1
ATOM 673 O O . LEU A 1 80 ? -7.832 11.310 6.668 1.00 94.00 80 LEU A O 1
ATOM 677 N N . THR A 1 81 ? -9.327 9.640 6.738 1.00 95.94 81 THR A N 1
ATOM 678 C CA . THR A 1 81 ? -10.258 10.351 7.627 1.00 95.94 81 THR A CA 1
ATOM 679 C C . THR A 1 81 ? -9.870 10.157 9.097 1.00 95.94 81 THR A C 1
ATOM 681 O O . THR A 1 81 ? -9.087 9.268 9.440 1.00 95.94 81 THR A O 1
ATOM 684 N N . ALA A 1 82 ? -10.476 10.921 10.011 1.00 95.62 82 ALA A N 1
ATOM 685 C CA . ALA A 1 82 ? -10.282 10.724 11.453 1.00 95.62 82 ALA A CA 1
ATOM 686 C C . ALA A 1 82 ? -10.656 9.300 11.917 1.00 95.62 82 ALA A C 1
ATOM 688 O O . ALA A 1 82 ? -9.986 8.715 12.772 1.00 95.62 82 ALA A O 1
ATOM 689 N N . GLN A 1 83 ? -11.700 8.711 11.323 1.00 95.62 83 GLN A N 1
ATOM 690 C CA . GLN A 1 83 ? -12.085 7.327 11.594 1.00 95.62 83 GLN A CA 1
ATOM 691 C C . GLN A 1 83 ? -11.036 6.341 11.064 1.00 95.62 83 GLN A C 1
ATOM 693 O O . GLN A 1 83 ? -10.673 5.399 11.771 1.00 95.62 83 GLN A O 1
ATOM 698 N N . GLY A 1 84 ? -10.515 6.579 9.857 1.00 96.25 84 GLY A N 1
ATOM 699 C CA . GLY A 1 84 ? -9.428 5.785 9.288 1.00 96.25 84 GLY A CA 1
ATOM 700 C C . GLY A 1 84 ? -8.166 5.823 10.148 1.00 96.25 84 GLY A C 1
ATOM 701 O O . GLY A 1 84 ? -7.585 4.775 10.419 1.00 96.25 84 GLY A O 1
ATOM 702 N N . ALA A 1 85 ? -7.793 7.002 10.651 1.00 95.25 85 ALA A N 1
ATOM 703 C CA . ALA A 1 85 ? -6.654 7.181 11.551 1.00 95.25 85 ALA A CA 1
ATOM 704 C C . ALA A 1 85 ? -6.826 6.412 12.870 1.00 95.25 85 ALA A C 1
ATOM 706 O O . ALA A 1 85 ? -5.893 5.760 13.342 1.00 95.25 85 ALA A O 1
ATOM 707 N N . LYS A 1 86 ? -8.038 6.411 13.442 1.00 96.50 86 LYS A N 1
ATOM 708 C CA . LYS A 1 86 ? -8.344 5.615 14.640 1.00 96.50 86 LYS A CA 1
ATOM 709 C C . LYS A 1 86 ? -8.142 4.118 14.389 1.00 96.50 86 LYS A C 1
ATOM 711 O O . LYS A 1 86 ? -7.511 3.441 15.197 1.00 96.50 86 LYS A O 1
ATOM 716 N N . GLU A 1 87 ? -8.638 3.601 13.266 1.00 96.50 87 GLU A N 1
ATOM 717 C CA . GLU A 1 87 ? -8.471 2.186 12.916 1.00 96.50 87 GLU A CA 1
ATOM 718 C C . GLU A 1 87 ? -7.021 1.817 12.577 1.00 96.50 87 GLU A C 1
ATOM 720 O O . GLU A 1 87 ? -6.558 0.744 12.972 1.00 96.50 87 GLU A O 1
ATOM 725 N N . ALA A 1 88 ? -6.284 2.706 11.906 1.00 95.12 88 ALA A N 1
ATOM 726 C CA . ALA A 1 88 ? -4.848 2.563 11.668 1.00 95.12 88 ALA A CA 1
ATOM 727 C C . ALA A 1 88 ? -4.054 2.515 12.987 1.00 95.12 88 ALA A C 1
ATOM 729 O O . ALA A 1 88 ? -3.098 1.748 13.122 1.00 95.12 88 ALA A O 1
ATOM 730 N N . GLY A 1 89 ? -4.494 3.273 13.996 1.00 94.94 89 GLY A N 1
ATOM 731 C CA . GLY A 1 89 ? -3.920 3.285 15.340 1.00 94.94 89 GLY A CA 1
ATOM 732 C C . GLY A 1 89 ? -3.929 1.920 16.037 1.00 94.94 89 GLY A C 1
ATOM 733 O O . GLY A 1 89 ? -3.007 1.637 16.800 1.00 94.94 89 GLY A O 1
ATOM 734 N N . HIS A 1 90 ? -4.887 1.043 15.722 1.00 95.44 90 HIS A N 1
ATOM 735 C CA . HIS A 1 90 ? -4.976 -0.314 16.277 1.00 95.44 90 HIS A CA 1
ATOM 736 C C . HIS A 1 90 ? -3.990 -1.320 15.655 1.00 95.44 90 HIS A C 1
ATOM 738 O O . HIS A 1 90 ? -4.011 -2.493 16.024 1.00 95.44 90 HIS A O 1
ATOM 744 N N . LEU A 1 91 ? -3.162 -0.908 14.689 1.00 94.50 91 LEU A N 1
ATOM 745 C CA . LEU A 1 91 ? -2.127 -1.771 14.127 1.00 94.50 91 LEU A CA 1
ATOM 746 C C . LEU A 1 91 ? -1.023 -2.052 15.162 1.00 94.50 91 LEU A C 1
ATOM 748 O O . LEU A 1 91 ? -0.616 -1.156 15.910 1.00 94.50 91 LEU A O 1
ATOM 752 N N . GLU A 1 92 ? -0.538 -3.293 15.188 1.00 93.06 92 GLU A N 1
ATOM 753 C CA . GLU A 1 92 ? 0.509 -3.733 16.112 1.00 93.06 92 GLU A CA 1
ATOM 754 C C . GLU A 1 92 ? 1.800 -2.910 15.942 1.00 93.06 92 GLU A C 1
ATOM 756 O O . GLU A 1 92 ? 2.176 -2.600 14.805 1.00 93.06 92 GLU A O 1
ATOM 761 N N . PRO A 1 93 ? 2.496 -2.558 17.042 1.00 93.38 93 PRO A N 1
ATOM 762 C CA . PRO A 1 93 ? 3.699 -1.725 16.987 1.00 93.38 93 PRO A CA 1
ATOM 763 C C . PRO A 1 93 ? 4.797 -2.277 16.073 1.00 93.38 93 PRO A C 1
ATOM 765 O O . PRO A 1 93 ? 5.380 -1.518 15.306 1.00 93.38 93 PRO A O 1
ATOM 768 N N . GLU A 1 94 ? 5.020 -3.593 16.087 1.00 92.06 94 GLU A N 1
ATOM 769 C CA . GLU A 1 94 ? 6.026 -4.251 15.245 1.00 92.06 94 GLU A CA 1
ATOM 770 C C . GLU A 1 94 ? 5.747 -4.036 13.747 1.00 92.06 94 GLU A C 1
ATOM 772 O O . GLU A 1 94 ? 6.643 -3.718 12.968 1.00 92.06 94 GLU A O 1
ATOM 777 N N . LEU A 1 95 ? 4.478 -4.132 13.333 1.00 92.56 95 LEU A N 1
ATOM 778 C CA . LEU A 1 95 ? 4.084 -3.894 11.944 1.00 92.56 95 LEU A CA 1
ATOM 779 C C . LEU A 1 95 ? 4.238 -2.420 11.557 1.00 92.56 95 LEU A C 1
ATOM 781 O O . LEU A 1 95 ? 4.653 -2.132 10.434 1.00 92.56 95 LEU A O 1
ATOM 785 N N . LYS A 1 96 ? 3.934 -1.490 12.473 1.00 94.38 96 LYS A N 1
ATOM 786 C CA . LYS A 1 96 ? 4.153 -0.051 12.251 1.00 94.38 96 LYS A CA 1
ATOM 787 C C . LYS A 1 96 ? 5.632 0.255 12.035 1.00 94.38 96 LYS A C 1
ATOM 789 O O . LYS A 1 96 ? 5.967 0.976 11.099 1.00 94.38 96 LYS A O 1
ATOM 794 N N . GLU A 1 97 ? 6.507 -0.334 12.847 1.00 93.50 97 GLU A N 1
ATOM 795 C CA . GLU A 1 97 ? 7.952 -0.159 12.720 1.00 93.50 97 GLU A CA 1
ATOM 796 C C . GLU A 1 97 ? 8.469 -0.692 11.378 1.00 93.50 97 GLU A C 1
ATOM 798 O O . GLU A 1 97 ? 9.160 0.032 10.659 1.00 93.50 97 GLU A O 1
ATOM 803 N N . CYS A 1 98 ? 8.067 -1.904 10.976 1.00 93.12 98 CYS A N 1
ATOM 804 C CA . CYS A 1 98 ? 8.438 -2.446 9.667 1.00 93.12 98 CYS A CA 1
ATOM 805 C C . CYS A 1 98 ? 7.967 -1.550 8.509 1.00 93.12 98 CYS A C 1
ATOM 807 O O . CYS A 1 98 ? 8.712 -1.335 7.553 1.00 93.12 98 CYS A O 1
ATOM 809 N N . ILE A 1 99 ? 6.750 -0.996 8.592 1.00 93.56 99 ILE A N 1
ATOM 810 C CA . ILE A 1 99 ? 6.231 -0.054 7.588 1.00 93.56 99 ILE A CA 1
ATOM 811 C C . ILE A 1 99 ? 7.079 1.221 7.562 1.00 93.56 99 ILE A C 1
ATOM 813 O O . ILE A 1 99 ? 7.468 1.669 6.483 1.00 93.56 99 ILE A O 1
ATOM 817 N N . GLY A 1 100 ? 7.426 1.773 8.726 1.00 93.00 100 GLY A N 1
ATOM 818 C CA . GLY A 1 100 ? 8.298 2.941 8.836 1.00 93.00 100 GLY A CA 1
ATOM 819 C C . GLY A 1 100 ? 9.672 2.712 8.199 1.00 93.00 100 GLY A C 1
ATOM 820 O O . GLY A 1 100 ? 10.126 3.537 7.405 1.00 93.00 100 GLY A O 1
ATOM 821 N N . GLN A 1 101 ? 10.298 1.562 8.467 1.00 93.00 101 GLN A N 1
ATOM 822 C CA . GLN A 1 101 ? 11.577 1.166 7.864 1.00 93.00 101 GLN A CA 1
ATOM 823 C C . GLN A 1 101 ? 11.473 1.021 6.337 1.00 93.00 101 GLN A C 1
ATOM 825 O O . GLN A 1 101 ? 12.335 1.513 5.605 1.00 93.00 101 GLN A O 1
ATOM 830 N N . ALA A 1 102 ? 10.403 0.389 5.844 1.00 93.00 102 ALA A N 1
ATOM 831 C CA . ALA A 1 102 ? 10.162 0.228 4.413 1.00 93.00 102 ALA A CA 1
ATOM 832 C C . ALA A 1 102 ? 9.979 1.578 3.705 1.00 93.00 102 ALA A C 1
ATOM 834 O O . ALA A 1 102 ? 10.589 1.814 2.664 1.00 93.00 102 ALA A O 1
ATOM 835 N N . ILE A 1 103 ? 9.200 2.496 4.286 1.00 91.62 103 ILE A N 1
ATOM 836 C CA . ILE A 1 103 ? 8.991 3.841 3.733 1.00 91.62 103 ILE A CA 1
ATOM 837 C C . ILE A 1 103 ? 10.289 4.652 3.763 1.00 91.62 103 ILE A C 1
ATOM 839 O O . ILE A 1 103 ? 10.617 5.311 2.779 1.00 91.62 103 ILE A O 1
ATOM 843 N N . ALA A 1 104 ? 11.048 4.602 4.862 1.00 91.44 104 ALA A N 1
ATOM 844 C CA . ALA A 1 104 ? 12.293 5.356 5.013 1.00 91.44 104 ALA A CA 1
ATOM 845 C C . ALA A 1 104 ? 13.353 4.988 3.962 1.00 91.44 104 ALA A C 1
ATOM 847 O O . ALA A 1 104 ? 14.166 5.831 3.585 1.00 91.44 104 ALA A O 1
ATOM 848 N N . ARG A 1 105 ? 13.319 3.754 3.448 1.00 93.12 105 ARG A N 1
ATOM 849 C CA . ARG A 1 105 ? 14.234 3.285 2.403 1.00 93.12 105 ARG A CA 1
ATOM 850 C C . ARG A 1 105 ? 14.040 3.987 1.056 1.00 93.12 105 ARG A C 1
ATOM 852 O O . ARG A 1 105 ? 14.982 4.036 0.265 1.00 93.12 105 ARG A O 1
ATOM 859 N N . PHE A 1 106 ? 12.849 4.519 0.775 1.00 90.19 106 PHE A N 1
ATOM 860 C CA . PHE A 1 106 ? 12.526 5.094 -0.530 1.00 90.19 106 PHE A CA 1
ATOM 861 C C . PHE A 1 106 ? 12.216 6.591 -0.416 1.00 90.19 106 PHE A C 1
ATOM 863 O O . PHE A 1 106 ? 11.155 6.964 0.083 1.00 90.19 106 PHE A O 1
ATOM 870 N N . PRO A 1 107 ? 13.096 7.471 -0.930 1.00 86.06 107 PRO A N 1
ATOM 871 C CA . PRO A 1 107 ? 12.905 8.917 -0.818 1.00 86.06 107 PRO A CA 1
ATOM 872 C C . PRO A 1 107 ? 11.773 9.448 -1.712 1.00 86.06 107 PRO A C 1
ATOM 874 O O . PRO A 1 107 ? 11.277 10.546 -1.480 1.00 86.06 107 PRO A O 1
ATOM 877 N N . SER A 1 108 ? 11.364 8.697 -2.742 1.00 87.19 108 SER A N 1
ATOM 878 C CA . SER A 1 108 ? 10.273 9.075 -3.642 1.00 87.19 108 SER A CA 1
ATOM 879 C C . SER A 1 108 ? 9.542 7.860 -4.218 1.00 87.19 108 SER A C 1
ATOM 881 O O . SER A 1 108 ? 10.092 6.757 -4.303 1.00 87.19 108 SER A O 1
ATOM 883 N N . ALA A 1 109 ? 8.304 8.085 -4.668 1.00 87.06 109 ALA A N 1
ATOM 884 C CA . ALA A 1 109 ? 7.493 7.080 -5.356 1.00 87.06 109 ALA A CA 1
ATOM 885 C C . ALA A 1 109 ? 8.165 6.549 -6.636 1.00 87.06 109 ALA A C 1
ATOM 887 O O . ALA A 1 109 ? 8.084 5.359 -6.927 1.00 87.06 109 ALA A O 1
ATOM 888 N N . GLU A 1 110 ? 8.868 7.405 -7.380 1.00 87.62 110 GLU A N 1
ATOM 889 C CA . GLU A 1 110 ? 9.598 7.012 -8.591 1.00 87.62 110 GLU A CA 1
ATOM 890 C C . GLU A 1 110 ? 10.712 6.011 -8.271 1.00 87.62 110 GLU A C 1
ATOM 892 O O . GLU A 1 110 ? 10.789 4.954 -8.894 1.00 87.62 110 GLU A O 1
ATOM 897 N N . LYS A 1 111 ? 11.518 6.287 -7.234 1.00 90.25 111 LYS A N 1
ATOM 898 C CA . LYS A 1 111 ? 12.590 5.381 -6.797 1.00 90.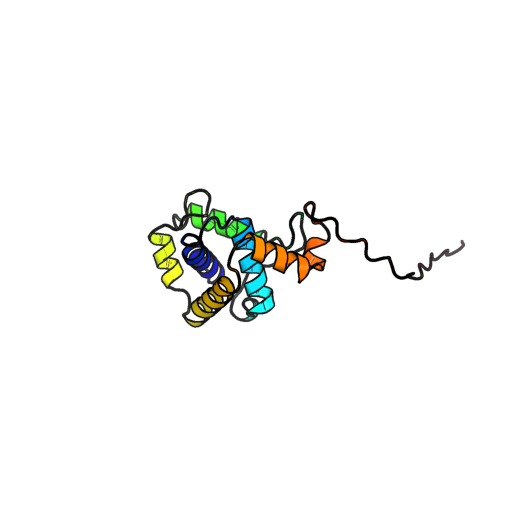25 111 LYS A CA 1
ATOM 899 C C . LYS A 1 111 ? 12.053 4.043 -6.303 1.00 90.25 111 LYS A C 1
ATOM 901 O O . LYS A 1 111 ? 12.674 3.016 -6.565 1.00 90.25 111 LYS A O 1
ATOM 906 N N . LEU A 1 112 ? 10.902 4.046 -5.631 1.00 91.06 112 LEU A N 1
ATOM 907 C CA . LEU A 1 112 ? 10.203 2.821 -5.245 1.00 91.06 112 LEU A CA 1
ATOM 908 C C . LEU A 1 112 ? 9.802 1.995 -6.476 1.00 91.06 112 LEU A C 1
ATOM 910 O O . LEU A 1 112 ? 10.082 0.799 -6.534 1.00 91.06 112 LEU A O 1
ATOM 914 N N . ILE A 1 113 ? 9.157 2.622 -7.462 1.00 88.38 113 ILE A N 1
ATOM 915 C CA . ILE A 1 113 ? 8.689 1.935 -8.674 1.00 88.38 113 ILE A CA 1
ATOM 916 C C . ILE A 1 113 ? 9.875 1.378 -9.468 1.00 88.38 113 ILE A C 1
ATOM 918 O O . ILE A 1 113 ? 9.861 0.203 -9.841 1.00 88.38 113 ILE A O 1
ATOM 922 N N . ASP A 1 114 ? 10.918 2.183 -9.677 1.00 89.56 114 ASP A N 1
ATOM 923 C CA . ASP A 1 114 ? 12.134 1.753 -10.366 1.00 89.56 114 ASP A CA 1
ATOM 924 C C . ASP A 1 114 ? 12.807 0.576 -9.660 1.00 89.56 114 ASP A C 1
ATOM 926 O O . ASP A 1 114 ? 13.205 -0.388 -10.318 1.00 89.56 114 ASP A O 1
ATOM 930 N N . TYR A 1 115 ? 12.889 0.620 -8.327 1.00 92.62 115 TYR A N 1
ATOM 931 C CA . TYR A 1 115 ? 13.442 -0.474 -7.537 1.00 92.62 115 TYR A CA 1
ATOM 932 C C . TYR A 1 115 ? 12.648 -1.766 -7.723 1.00 92.62 115 TYR A C 1
ATOM 934 O O . TYR A 1 115 ? 13.235 -2.807 -8.017 1.00 92.62 115 TYR A O 1
ATOM 942 N N . VAL A 1 116 ? 11.317 -1.707 -7.604 1.00 90.94 116 VAL A N 1
ATOM 943 C CA . VAL A 1 116 ? 10.457 -2.884 -7.786 1.00 90.94 116 VAL A CA 1
ATOM 944 C C . VAL A 1 116 ? 10.640 -3.468 -9.184 1.00 90.94 116 VAL A C 1
ATOM 946 O O . VAL A 1 116 ? 10.736 -4.685 -9.331 1.00 90.94 116 VAL A O 1
ATOM 949 N N . TYR A 1 117 ? 10.740 -2.618 -10.206 1.00 87.69 117 TYR A N 1
ATOM 950 C CA . TYR A 1 117 ? 10.875 -3.074 -11.587 1.00 87.69 117 TYR A CA 1
ATOM 951 C C . TYR A 1 117 ? 12.245 -3.683 -11.888 1.00 87.69 117 TYR A C 1
ATOM 953 O O . TYR A 1 117 ? 12.320 -4.631 -12.665 1.00 87.69 117 TYR A O 1
ATOM 961 N N . ALA A 1 118 ? 13.309 -3.164 -11.274 1.00 88.94 118 ALA A N 1
ATOM 962 C CA . ALA A 1 118 ? 14.655 -3.708 -11.418 1.00 88.94 118 ALA A CA 1
ATOM 963 C C . ALA A 1 118 ? 14.849 -5.005 -10.616 1.00 88.94 118 ALA A C 1
ATOM 965 O O . ALA A 1 118 ? 15.500 -5.934 -11.087 1.00 88.94 118 ALA A O 1
ATOM 966 N N . ARG A 1 119 ? 14.296 -5.074 -9.399 1.00 92.31 119 ARG A N 1
ATOM 967 C CA . ARG A 1 119 ? 14.507 -6.193 -8.471 1.00 92.31 119 ARG A CA 1
ATOM 968 C C . ARG A 1 119 ? 13.601 -7.389 -8.749 1.00 92.31 119 ARG A C 1
ATOM 970 O O . ARG A 1 119 ? 14.024 -8.517 -8.510 1.00 92.31 119 ARG A O 1
ATOM 977 N N . TYR A 1 120 ? 12.386 -7.150 -9.243 1.00 89.88 120 TYR A N 1
ATOM 978 C CA . TYR A 1 120 ? 11.367 -8.180 -9.469 1.00 89.88 120 TYR A CA 1
ATOM 979 C C . TYR A 1 120 ? 10.891 -8.200 -10.933 1.00 89.88 120 TYR A C 1
ATOM 981 O O . TYR A 1 120 ? 9.708 -7.955 -11.198 1.00 89.88 120 TYR A O 1
ATOM 989 N N . PRO A 1 121 ? 11.785 -8.500 -11.897 1.00 83.94 121 PRO A N 1
ATOM 990 C CA . PRO A 1 121 ? 11.464 -8.457 -13.324 1.00 83.94 121 PRO A CA 1
ATOM 991 C C . PRO A 1 121 ? 10.362 -9.448 -13.728 1.00 83.94 121 PRO A C 1
ATOM 993 O O . PRO A 1 121 ? 9.563 -9.154 -14.611 1.00 83.94 121 PRO A O 1
ATOM 996 N N . ASP A 1 122 ? 10.226 -10.574 -13.023 1.00 81.50 122 ASP A N 1
ATOM 997 C CA . ASP A 1 122 ? 9.163 -11.561 -13.276 1.00 81.50 122 ASP A CA 1
ATOM 998 C C . ASP A 1 122 ? 7.753 -10.976 -13.087 1.00 81.50 122 ASP A C 1
ATOM 1000 O O . ASP A 1 122 ? 6.783 -11.421 -13.702 1.00 81.50 122 ASP A O 1
ATOM 1004 N N . TYR A 1 123 ? 7.633 -9.922 -12.274 1.00 78.62 123 TYR A N 1
ATOM 1005 C CA . TYR A 1 123 ? 6.383 -9.195 -12.076 1.00 78.62 123 TYR A CA 1
ATOM 1006 C C . TYR A 1 123 ? 6.174 -8.067 -13.087 1.00 78.62 123 TYR A C 1
ATOM 1008 O O . TYR A 1 123 ? 5.072 -7.529 -13.159 1.00 78.62 123 TYR A O 1
ATOM 1016 N N . THR A 1 124 ? 7.178 -7.741 -13.904 1.00 70.25 124 THR A N 1
ATOM 1017 C CA . THR A 1 124 ? 7.129 -6.705 -14.946 1.00 70.25 124 THR A CA 1
ATOM 1018 C C . THR A 1 124 ? 7.125 -7.263 -16.371 1.00 70.25 124 THR A C 1
ATOM 1020 O O . THR A 1 124 ? 7.077 -6.483 -17.315 1.00 70.25 124 THR A O 1
ATOM 1023 N N . VAL A 1 125 ? 7.063 -8.588 -16.552 1.00 59.38 125 VAL A N 1
ATOM 1024 C CA . VAL A 1 125 ? 7.061 -9.263 -17.872 1.00 59.38 125 VAL A CA 1
ATOM 1025 C C . VAL A 1 125 ? 5.942 -8.793 -18.807 1.00 59.38 125 VAL A C 1
ATOM 1027 O O . VAL A 1 125 ? 6.111 -8.773 -20.021 1.00 59.38 125 VAL A O 1
ATOM 1030 N N . LYS A 1 126 ? 4.803 -8.368 -18.253 1.00 58.44 126 LYS A N 1
ATOM 1031 C CA . LYS A 1 126 ? 3.670 -7.803 -19.009 1.00 58.44 126 LYS A CA 1
ATOM 1032 C C . LYS A 1 126 ? 3.596 -6.275 -18.915 1.00 58.44 126 LYS A C 1
ATOM 1034 O O . LYS A 1 126 ? 2.514 -5.722 -19.083 1.00 58.44 126 LYS A O 1
ATOM 1039 N N . SER A 1 127 ? 4.685 -5.608 -18.527 1.00 52.25 127 SER A N 1
ATOM 1040 C CA . SER A 1 127 ? 4.686 -4.169 -18.266 1.00 52.25 127 SER A CA 1
ATOM 1041 C C . SER A 1 127 ? 4.685 -3.367 -19.567 1.00 52.25 127 SER A C 1
ATOM 1043 O O . SER A 1 127 ? 5.622 -3.473 -20.350 1.00 52.25 127 SER A O 1
ATOM 1045 N N . GLU A 1 128 ? 3.678 -2.520 -19.777 1.00 58.97 128 GLU A N 1
ATOM 1046 C 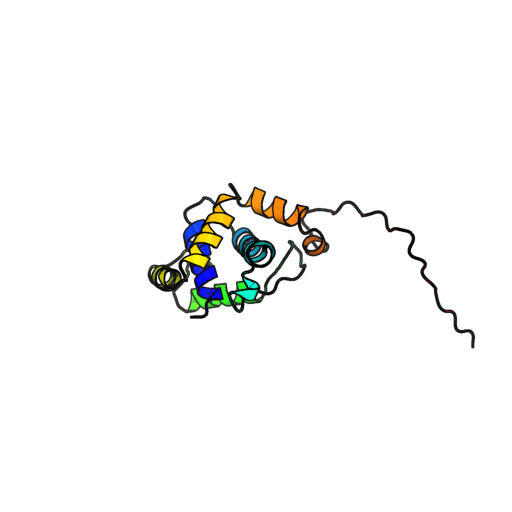CA . GLU A 1 128 ? 3.590 -1.619 -20.939 1.00 58.97 128 GLU A CA 1
ATOM 1047 C C . GLU A 1 128 ? 4.528 -0.392 -20.802 1.00 58.97 128 GLU A C 1
ATOM 1049 O O . GLU A 1 128 ? 4.692 0.371 -21.748 1.00 58.97 128 GLU A O 1
ATOM 1054 N N . LEU A 1 129 ? 5.163 -0.190 -19.634 1.00 55.84 129 LEU A N 1
ATOM 1055 C CA . LEU A 1 129 ? 5.960 1.011 -19.314 1.00 55.84 129 LEU A CA 1
ATOM 1056 C C . LEU A 1 129 ? 7.473 0.881 -19.548 1.00 55.84 129 LEU A C 1
ATOM 1058 O O . LEU A 1 129 ? 8.158 1.894 -19.667 1.00 55.84 129 LEU A O 1
ATOM 1062 N N . LYS A 1 130 ? 8.024 -0.335 -19.568 1.00 50.97 130 LYS A N 1
ATOM 1063 C CA . LYS A 1 130 ? 9.449 -0.583 -19.838 1.00 50.97 130 LYS A CA 1
ATOM 1064 C C . LYS A 1 130 ? 9.552 -1.826 -20.708 1.00 50.97 130 LYS A C 1
ATOM 1066 O O . LYS A 1 130 ? 9.203 -2.912 -20.254 1.00 50.97 130 LYS A O 1
ATOM 1071 N N . ALA A 1 131 ? 10.059 -1.667 -21.930 1.00 45.84 131 ALA A N 1
ATOM 1072 C CA . ALA A 1 131 ? 10.521 -2.800 -22.715 1.00 45.84 131 ALA A CA 1
ATOM 1073 C C . ALA A 1 131 ? 11.642 -3.472 -21.918 1.00 45.84 131 ALA A C 1
ATOM 1075 O O . ALA A 1 131 ? 12.712 -2.891 -21.723 1.00 45.84 131 ALA A O 1
ATOM 1076 N N . LEU A 1 132 ? 11.378 -4.666 -21.390 1.00 52.31 132 LEU A N 1
ATOM 1077 C CA . LEU A 1 132 ? 12.446 -5.498 -20.862 1.00 52.31 132 LEU A CA 1
ATOM 1078 C C . LEU A 1 132 ? 13.451 -5.711 -22.001 1.00 52.31 132 LEU A C 1
ATOM 1080 O O . LEU A 1 132 ? 13.020 -5.981 -23.128 1.00 52.31 132 LEU A O 1
ATOM 1084 N N . PRO A 1 133 ? 14.770 -5.596 -21.762 1.00 48.88 133 PRO A N 1
ATOM 1085 C CA . PRO A 1 133 ? 15.719 -6.104 -22.733 1.00 48.88 133 PRO A CA 1
ATOM 1086 C C . PRO A 1 133 ? 15.366 -7.576 -22.929 1.00 48.88 133 PRO A C 1
ATOM 1088 O O . PRO A 1 133 ? 15.329 -8.328 -21.955 1.00 48.88 133 PRO A O 1
ATOM 1091 N N . LEU A 1 134 ? 15.022 -7.956 -24.164 1.00 47.03 134 LEU A N 1
ATOM 1092 C CA . LEU A 1 134 ? 14.781 -9.343 -24.541 1.00 47.03 134 LEU A CA 1
ATOM 1093 C C . LEU A 1 134 ? 15.966 -10.153 -24.017 1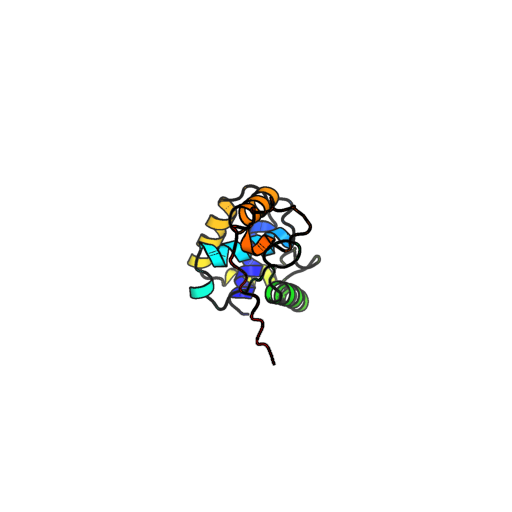.00 47.03 134 LEU A C 1
ATOM 1095 O O . LEU A 1 134 ? 17.070 -10.064 -24.559 1.00 47.03 134 LEU A O 1
ATOM 1099 N N . ALA A 1 135 ? 15.757 -10.902 -22.933 1.00 50.75 135 ALA A N 1
ATOM 1100 C CA . ALA A 1 135 ? 16.704 -11.921 -22.539 1.00 50.75 135 ALA A CA 1
ATOM 1101 C C . ALA A 1 135 ? 16.799 -12.835 -23.758 1.00 50.75 135 ALA A C 1
ATOM 1103 O O . ALA A 1 135 ? 15.791 -13.412 -24.171 1.00 50.75 135 ALA A O 1
ATOM 1104 N N . LYS A 1 136 ? 17.973 -12.866 -24.402 1.00 49.66 136 LYS A N 1
ATOM 1105 C CA . LYS A 1 136 ? 18.213 -13.745 -25.547 1.00 49.66 136 LYS A CA 1
ATOM 1106 C C . LYS A 1 136 ? 17.765 -15.139 -25.108 1.00 49.66 136 LYS A C 1
ATOM 1108 O O . LYS A 1 136 ? 18.302 -15.612 -24.102 1.00 49.66 136 LYS A O 1
ATOM 1113 N N . PRO A 1 137 ? 16.775 -15.763 -25.768 1.00 47.56 137 PRO A N 1
ATOM 1114 C CA . PRO A 1 137 ? 16.363 -17.091 -25.365 1.00 47.56 137 PRO A CA 1
ATOM 1115 C C . PRO A 1 137 ? 17.597 -17.984 -25.467 1.00 47.56 137 PRO A C 1
ATOM 1117 O O . PRO A 1 137 ? 18.231 -18.064 -26.521 1.00 47.56 137 PRO A O 1
ATOM 1120 N N . LEU A 1 138 ? 17.978 -18.607 -24.349 1.00 57.44 138 LEU A N 1
ATOM 1121 C CA . LEU A 1 138 ? 18.869 -19.758 -24.401 1.00 57.44 138 LEU A CA 1
ATOM 1122 C C . LEU A 1 138 ? 18.211 -20.763 -25.358 1.00 57.44 138 LEU A C 1
ATOM 1124 O O . LEU A 1 138 ? 16.987 -20.912 -25.290 1.00 57.44 138 LEU A O 1
ATOM 1128 N N . PRO A 1 139 ? 18.963 -21.410 -26.265 1.00 52.22 139 PRO A N 1
ATOM 1129 C CA . PRO A 1 139 ? 18.394 -22.379 -27.190 1.00 52.22 139 PRO A CA 1
ATOM 1130 C C . PRO A 1 139 ? 17.813 -23.552 -26.391 1.00 52.22 139 PRO A C 1
ATOM 1132 O O . PRO A 1 139 ? 18.518 -24.479 -26.004 1.00 52.22 139 PRO A O 1
ATOM 1135 N N . GLY A 1 140 ? 16.521 -23.471 -26.083 1.00 52.62 140 GLY A N 1
ATOM 1136 C CA . GLY A 1 140 ? 15.748 -24.561 -25.519 1.00 52.62 140 GLY A CA 1
ATOM 1137 C C . GLY A 1 140 ? 15.460 -25.555 -26.631 1.00 52.62 140 GLY A C 1
ATOM 1138 O O . GLY A 1 140 ? 14.945 -25.180 -27.684 1.00 52.62 140 GLY A O 1
ATOM 1139 N N . PHE A 1 141 ? 15.820 -26.817 -26.422 1.00 55.75 141 PHE A N 1
ATOM 1140 C CA . PHE A 1 141 ? 15.453 -27.891 -27.332 1.00 55.75 141 PHE A CA 1
ATOM 1141 C C . PHE A 1 141 ? 13.927 -28.045 -27.332 1.00 55.75 141 PHE A C 1
ATOM 1143 O O . PHE A 1 141 ? 13.343 -28.514 -26.358 1.00 55.75 141 PHE A O 1
ATOM 1150 N N . TYR A 1 142 ? 13.276 -27.646 -28.423 1.00 58.00 142 TYR A N 1
ATOM 1151 C CA . TYR A 1 142 ? 11.880 -27.982 -28.679 1.00 58.00 142 TYR A CA 1
ATOM 1152 C C . TYR A 1 142 ? 11.848 -29.341 -29.379 1.00 58.00 142 TYR A C 1
ATOM 1154 O O . TYR A 1 142 ? 12.082 -29.429 -30.583 1.00 58.00 142 TYR A O 1
ATOM 1162 N N . THR A 1 143 ? 11.580 -30.420 -28.643 1.00 58.81 143 THR A N 1
ATOM 1163 C CA . THR A 1 143 ? 11.257 -31.708 -29.269 1.00 58.81 143 THR A CA 1
ATOM 1164 C C . THR A 1 143 ? 9.817 -31.653 -29.763 1.00 58.81 143 THR A C 1
ATOM 1166 O O . THR A 1 143 ? 8.876 -31.879 -29.004 1.00 58.81 143 THR A O 1
ATOM 1169 N N . ILE A 1 144 ? 9.641 -31.306 -31.038 1.00 58.75 144 ILE A N 1
ATOM 1170 C CA . ILE A 1 144 ? 8.368 -31.469 -31.744 1.00 58.75 144 ILE A CA 1
ATOM 1171 C C . ILE A 1 144 ? 8.160 -32.977 -31.914 1.00 58.75 144 ILE A C 1
ATOM 1173 O O . ILE A 1 144 ? 8.801 -33.607 -32.754 1.00 58.75 144 ILE A O 1
ATOM 1177 N N . GLY A 1 145 ? 7.315 -33.566 -31.068 1.00 56.06 145 GLY A N 1
ATOM 1178 C CA . GLY A 1 145 ? 6.893 -34.957 -31.194 1.00 56.06 145 GLY A CA 1
ATOM 1179 C C . GLY A 1 145 ? 6.028 -35.126 -32.438 1.00 56.06 145 GLY A C 1
ATOM 1180 O O . GLY A 1 145 ? 4.851 -34.779 -32.426 1.00 56.06 145 GLY A O 1
ATOM 1181 N N . TYR A 1 146 ? 6.617 -35.642 -33.514 1.00 57.19 146 TYR A N 1
ATOM 1182 C CA . TYR A 1 146 ? 5.864 -36.271 -34.592 1.00 57.19 146 TYR A CA 1
ATOM 1183 C C . TYR A 1 146 ? 5.638 -37.732 -34.203 1.00 57.19 146 TYR A C 1
ATOM 1185 O O . TYR A 1 146 ? 6.497 -38.580 -34.437 1.00 57.19 146 TYR A O 1
ATOM 1193 N N . GLU A 1 147 ? 4.486 -38.032 -33.611 1.00 57.16 147 GLU A N 1
ATOM 1194 C CA . GLU A 1 147 ? 3.958 -39.394 -33.669 1.00 57.16 147 GLU A CA 1
ATOM 1195 C C . GLU A 1 147 ? 3.362 -39.582 -35.068 1.00 57.16 147 GLU A C 1
ATOM 1197 O O . GLU A 1 147 ? 2.309 -39.038 -35.410 1.00 57.16 147 GLU A O 1
ATOM 1202 N N . GLY A 1 148 ? 4.123 -40.266 -35.924 1.00 60.66 148 GLY A N 1
ATOM 1203 C CA . GLY A 1 148 ? 3.648 -40.747 -37.216 1.00 60.66 148 GLY A CA 1
ATOM 1204 C C . GLY A 1 148 ? 2.536 -41.779 -37.018 1.00 60.66 148 GLY A C 1
ATOM 1205 O O . GLY A 1 148 ? 2.620 -42.612 -36.118 1.00 60.66 148 GLY A O 1
ATOM 1206 N N . LYS A 1 149 ? 1.495 -41.665 -37.846 1.00 48.00 149 LYS A N 1
ATOM 1207 C CA . LYS A 1 149 ? 0.384 -42.620 -37.966 1.00 48.00 149 LYS A CA 1
ATOM 1208 C C . LYS A 1 149 ? 0.836 -43.979 -38.484 1.00 48.00 149 LYS A C 1
ATOM 1210 O O . LYS A 1 149 ? 1.749 -43.990 -39.339 1.00 48.00 149 LYS A O 1
#

pLDDT: mean 83.41, std 15.07, range [45.84, 96.56]

Sequence (149 aa):
MLNRQRILLYLIQELQHKAKFTKTAVDKMLFLLLKEYSFGEKAKFYSFYPYKFGPFSQLFYYDLRKMESVGCLEGNGMNLTAQGAKEAGHLEPELKECIGQAIARFPSAEKLIDYVYARYPDYTVKSELKALPLAKPLPGFYTIGYEGK

Foldseek 3Di:
DFLQLLLLLLLLVVCVVQPDDDPVLSQLLQVCCVVPVVVVVVGVYFDWAADAQFTDTPVSVVSLVVCVVVVQADPSSRHGDPVVVVSNVPHDPVSSVSSVVSVVVANDSVSSSVCRCVVPVNSCVNYPPDDDPPPPDDPDDDPPDDPDD

Secondary structure (DSSP, 8-state):
--HHHHHHHHHHHHHHTSTT--HHHHHHHHHHHHHHS-HHHHSS----EE-SSSEE-HHHHHHHHHHHHTTSEETTTTEE-HHHHHHHHTS-HHHHHHHHHHHHT-SSHHHHHHHHHHH-GGGTTT-SSS-----PPP-----------

Radius of gyration: 18.83 Å; Cα contacts (8 Å, |Δi|>4): 168; chains: 1; bounding box: 36×57×55 Å

Solvent-accessible surface area (backbone atoms only — not comparable to full-atom values): 8789 Å² total; per-residue (Å²): 135,57,69,50,54,23,50,50,42,38,50,42,56,65,37,65,79,43,85,84,61,45,74,66,39,54,52,51,49,55,50,45,39,45,74,76,63,52,36,60,80,78,37,84,55,83,64,71,44,61,46,51,76,20,61,40,41,71,63,54,58,51,49,40,55,49,35,32,77,70,55,25,22,38,82,91,54,60,39,73,30,75,60,19,49,56,52,21,63,72,48,56,68,69,60,53,51,54,50,52,55,59,51,70,73,40,94,41,49,65,58,45,52,54,47,50,50,70,76,40,46,81,26,29,76,54,24,81,85,52,86,69,79,77,72,75,76,72,92,70,85,79,81,79,83,76,82,78,132

Mean predicted aligned error: 9.01 Å